Protein AF-A3J0K7-F1 (afdb_monomer_lite)

Foldseek 3Di:
DVVVVLLVVLLVVLLVVLLVVLVVQLVCCVPPNVVSNPPDPVVSNVSSNVRSNVRSLVVSLVVCVVPVDDDPDVVVVVVSVLVVLLVVQLVVQLVVLVVVLVVCVVVVVVVVNVVCVVCSNVRSNVRSNVSSVVCVVVCVPVD

Radius of gyration: 18.58 Å; chains: 1; bounding box: 36×41×51 Å

Secondary structure (DSSP, 8-state):
-HHHHHHHHHHHHHHHHHHHHHHHHHHHHHHT-GGGS-S-HHHHHHHHHHHHHHHHHHHHHHHHHHS----S-HHHHHHHHHHHHHHHHHHHHHHHHHHHHHHHHHTT-HHHHHHHHHHHHHHHHHHHHHHHHHHHHTTTT--

Sequence (143 aa):
MKYLFLFLKYYIYGLLTAFVMVVLIHIYGFFIDSFYAFYDYKISITTASITAIPLGINFWVIDYLSKPLKFKNPSIMYAMNGAFYYWVGMLFSIVTLILILFCFHIFKFFGYYNLLDNLIFQIAFIMGIPVSIVLKKLNFLDN

pLDDT: mean 73.42, std 7.64, range [45.09, 90.25]

Structure (mmCIF, N/CA/C/O backbone):
data_AF-A3J0K7-F1
#
_entry.id   AF-A3J0K7-F1
#
loop_
_atom_site.group_PDB
_atom_site.id
_atom_s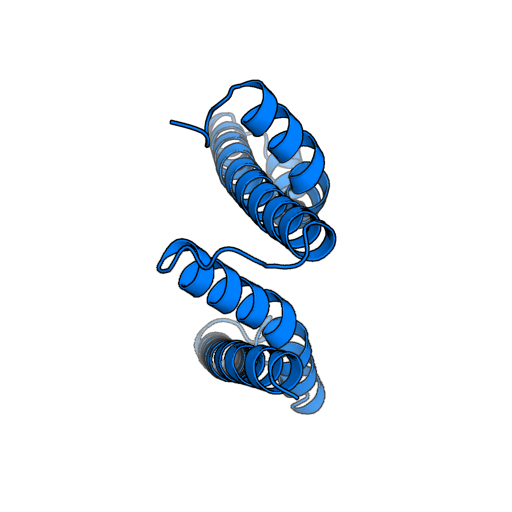ite.type_symbol
_atom_site.label_atom_id
_atom_site.label_alt_id
_atom_site.label_comp_id
_atom_site.label_asym_id
_atom_site.label_entity_id
_atom_site.label_seq_id
_atom_site.pdbx_PDB_ins_code
_atom_site.Cartn_x
_atom_site.Cartn_y
_atom_site.Cartn_z
_atom_site.occupancy
_atom_site.B_iso_or_equiv
_atom_site.auth_seq_id
_atom_site.auth_comp_id
_atom_site.auth_asym_id
_atom_site.auth_atom_id
_atom_site.pdbx_PDB_model_num
ATOM 1 N N . MET A 1 1 ? -9.175 -6.543 25.260 1.00 61.75 1 MET A N 1
ATOM 2 C CA . MET A 1 1 ? -9.694 -7.809 24.690 1.00 61.75 1 MET A CA 1
ATOM 3 C C . MET A 1 1 ? -10.425 -7.597 23.362 1.00 61.75 1 MET A C 1
ATOM 5 O O . MET A 1 1 ? -9.909 -8.034 22.347 1.00 61.75 1 MET A O 1
ATOM 9 N N . LYS A 1 2 ? -11.559 -6.877 23.315 1.00 64.31 2 LYS A N 1
ATOM 10 C CA . LYS A 1 2 ? -12.367 -6.707 22.083 1.00 64.31 2 LYS A CA 1
ATOM 11 C C . LYS A 1 2 ? -11.594 -6.151 20.871 1.00 64.31 2 LYS A C 1
ATOM 13 O O . LYS A 1 2 ? -11.714 -6.696 19.784 1.00 64.31 2 LYS A O 1
ATOM 18 N N . TYR A 1 3 ? -10.776 -5.113 21.061 1.00 63.59 3 TYR A N 1
ATOM 19 C CA . TYR A 1 3 ? -9.979 -4.515 19.976 1.00 63.59 3 TYR A CA 1
ATOM 20 C C . TYR A 1 3 ? -8.845 -5.423 19.482 1.00 63.59 3 TYR A C 1
ATOM 22 O O . TYR A 1 3 ? -8.575 -5.454 18.289 1.00 63.59 3 TYR A O 1
ATOM 30 N N . LEU A 1 4 ? -8.238 -6.206 20.382 1.00 67.25 4 LEU A N 1
ATOM 31 C CA . LEU A 1 4 ? -7.215 -7.195 20.035 1.00 67.25 4 LEU A CA 1
ATOM 32 C C . LEU A 1 4 ? -7.807 -8.292 19.143 1.00 67.25 4 LEU A C 1
AT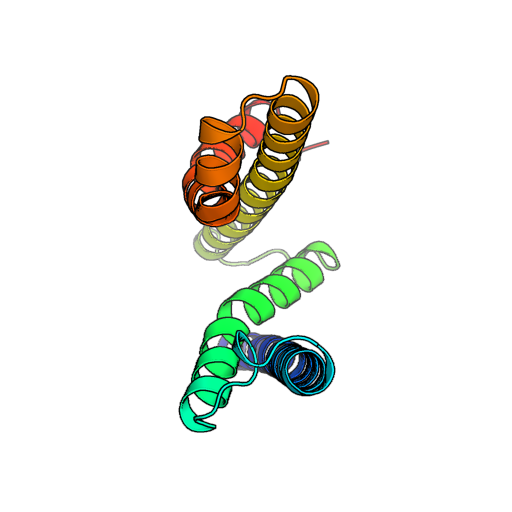OM 34 O O . LEU A 1 4 ? -7.235 -8.608 18.111 1.00 67.25 4 LEU A O 1
ATOM 38 N N . PHE A 1 5 ? -8.981 -8.820 19.501 1.00 74.94 5 PHE A N 1
ATOM 39 C CA . PHE A 1 5 ? -9.698 -9.800 18.678 1.00 74.94 5 PHE A CA 1
ATOM 40 C C . PHE A 1 5 ? -10.070 -9.247 17.304 1.00 74.94 5 PHE A C 1
ATOM 42 O O . PHE A 1 5 ? -9.972 -9.955 16.305 1.00 74.94 5 PHE A O 1
ATOM 49 N N . LEU A 1 6 ? -10.481 -7.978 17.251 1.00 70.94 6 LEU A N 1
ATOM 50 C CA . LEU A 1 6 ? -10.817 -7.311 16.000 1.00 70.94 6 LEU A CA 1
ATOM 51 C C . LEU A 1 6 ? -9.580 -7.169 15.101 1.00 70.94 6 LEU A C 1
ATOM 53 O O . LEU A 1 6 ? -9.628 -7.539 13.934 1.00 70.94 6 LEU A O 1
ATOM 57 N N . PHE A 1 7 ? -8.462 -6.709 15.666 1.00 72.88 7 PHE A N 1
ATOM 58 C CA . PHE A 1 7 ? -7.181 -6.635 14.968 1.00 72.88 7 PHE A CA 1
ATOM 59 C C . PHE A 1 7 ? -6.745 -8.010 14.452 1.00 72.88 7 PHE A C 1
ATOM 61 O O . PHE A 1 7 ? -6.446 -8.150 13.270 1.00 72.88 7 PHE A O 1
ATOM 68 N N . LEU A 1 8 ? -6.782 -9.036 15.309 1.00 79.31 8 LEU A N 1
ATOM 69 C CA . LEU A 1 8 ? -6.372 -10.393 14.949 1.00 79.31 8 LEU A CA 1
ATOM 70 C C . LEU A 1 8 ? -7.216 -10.950 13.796 1.00 79.31 8 LEU A C 1
ATOM 72 O O . LEU A 1 8 ? -6.674 -11.545 12.871 1.00 79.31 8 LEU A O 1
ATOM 76 N N . LYS A 1 9 ? -8.534 -10.711 13.824 1.00 81.44 9 LYS A N 1
ATOM 77 C CA . LYS A 1 9 ? -9.466 -11.128 12.769 1.00 81.44 9 LYS A CA 1
ATOM 78 C C . LYS A 1 9 ? -9.044 -10.583 11.404 1.00 81.44 9 LYS A C 1
ATOM 80 O O . LYS A 1 9 ? -8.903 -11.358 10.461 1.00 81.44 9 LYS A O 1
ATOM 85 N N . TYR A 1 10 ? -8.832 -9.273 11.288 1.00 78.94 10 TYR A N 1
ATOM 86 C CA . TYR A 1 10 ? -8.478 -8.688 9.993 1.00 78.94 10 TYR A CA 1
ATOM 87 C C . TYR A 1 10 ? -7.023 -8.932 9.608 1.00 78.94 10 TYR A C 1
ATOM 89 O O . TYR A 1 10 ? -6.746 -9.110 8.428 1.00 78.94 10 TYR A O 1
ATOM 97 N N . TYR A 1 11 ? -6.110 -9.022 10.575 1.00 74.81 11 TYR A N 1
ATOM 98 C CA . TYR A 1 11 ? -4.743 -9.466 10.320 1.00 74.81 11 TYR A CA 1
ATOM 99 C C . TYR A 1 11 ? -4.722 -10.868 9.697 1.00 74.81 11 TYR A C 1
ATOM 101 O O . TYR A 1 11 ? -4.028 -11.074 8.710 1.00 74.81 11 TYR A O 1
ATOM 109 N N . ILE A 1 12 ? -5.529 -11.812 10.200 1.00 80.56 12 ILE A N 1
ATOM 110 C CA . ILE A 1 12 ? -5.646 -13.162 9.623 1.00 80.56 12 ILE A CA 1
ATOM 111 C C . ILE A 1 12 ? -6.183 -13.108 8.185 1.00 80.56 12 ILE A C 1
ATOM 113 O O . ILE A 1 12 ? -5.666 -13.813 7.320 1.00 80.56 12 ILE A O 1
ATOM 117 N N . TYR A 1 13 ? -7.171 -12.257 7.894 1.00 73.94 13 TYR A N 1
ATOM 118 C CA . TYR A 1 13 ? -7.652 -12.064 6.517 1.00 73.94 13 TYR A CA 1
ATOM 119 C C . TYR A 1 13 ? -6.582 -11.462 5.604 1.00 73.94 13 TYR A C 1
ATOM 121 O O . TYR A 1 13 ? -6.397 -11.925 4.476 1.00 73.94 13 TYR A O 1
ATOM 129 N N . GLY A 1 14 ? -5.837 -10.476 6.105 1.00 72.25 14 GLY A N 1
ATOM 130 C CA . GLY A 1 14 ? -4.689 -9.909 5.409 1.00 72.25 14 GLY A CA 1
ATOM 131 C C . GLY A 1 14 ? -3.614 -10.957 5.135 1.00 72.25 14 GLY A C 1
ATOM 132 O O . GLY A 1 14 ? -3.127 -11.042 4.014 1.00 72.25 14 GLY A O 1
ATOM 133 N N . LEU A 1 15 ? -3.306 -11.801 6.121 1.00 75.94 15 LEU A N 1
ATOM 134 C CA . LEU A 1 15 ? -2.308 -12.867 6.038 1.00 75.94 15 LEU A CA 1
ATOM 135 C C . LEU A 1 15 ? -2.699 -13.941 5.023 1.00 75.94 15 LEU A C 1
ATOM 137 O O . LEU A 1 15 ? -1.878 -14.311 4.192 1.00 75.94 15 LEU A O 1
ATOM 141 N N . LEU A 1 16 ? -3.949 -14.411 5.053 1.00 75.69 16 LEU A N 1
ATOM 142 C CA . LEU A 1 16 ? -4.465 -15.375 4.076 1.00 75.69 16 LEU A CA 1
ATOM 143 C C . LEU A 1 16 ? -4.357 -14.827 2.652 1.00 75.69 16 LEU A C 1
ATOM 145 O O . LEU A 1 16 ? -3.889 -15.518 1.751 1.00 75.69 16 LEU A O 1
ATOM 149 N N . THR A 1 17 ? -4.739 -13.567 2.462 1.00 72.50 17 THR A N 1
ATOM 150 C CA . THR A 1 17 ? -4.698 -12.917 1.146 1.00 72.50 17 THR A CA 1
ATOM 151 C C . THR A 1 17 ? -3.259 -12.703 0.673 1.00 72.50 17 THR A C 1
ATOM 153 O O . THR A 1 17 ? -2.937 -12.990 -0.478 1.00 72.50 17 THR A O 1
ATOM 156 N N . ALA A 1 18 ? -2.370 -12.261 1.567 1.00 75.75 18 ALA A N 1
ATOM 157 C CA . ALA A 1 18 ? -0.944 -12.117 1.292 1.00 75.75 18 ALA A CA 1
ATOM 158 C C . ALA A 1 18 ? -0.300 -13.458 0.921 1.00 75.75 18 ALA A C 1
ATOM 160 O O . ALA A 1 18 ? 0.475 -13.531 -0.028 1.00 75.75 18 ALA A O 1
ATOM 161 N N . PHE A 1 19 ? -0.654 -14.529 1.632 1.00 78.62 19 PHE A N 1
ATOM 162 C CA . PHE A 1 19 ? -0.160 -15.871 1.353 1.00 78.62 19 PHE A CA 1
ATOM 163 C C . PHE A 1 19 ? -0.596 -16.354 -0.034 1.00 78.62 19 PHE A C 1
ATOM 165 O O . PHE A 1 19 ? 0.239 -16.821 -0.805 1.00 78.62 19 PHE A O 1
ATOM 172 N N . VAL A 1 20 ? -1.871 -16.166 -0.395 1.00 75.06 20 VAL A N 1
ATOM 173 C CA . VAL A 1 20 ? -2.374 -16.471 -1.746 1.00 75.06 20 VAL A CA 1
ATOM 174 C C . VAL A 1 20 ? -1.605 -15.683 -2.809 1.00 75.06 20 VAL A C 1
ATOM 176 O O . VAL A 1 20 ? -1.168 -16.267 -3.797 1.00 75.06 20 VAL A O 1
ATOM 179 N N . MET A 1 21 ? -1.370 -14.386 -2.594 1.00 76.81 21 MET A N 1
ATOM 180 C CA . MET A 1 21 ? -0.598 -13.560 -3.529 1.00 76.81 21 MET A CA 1
ATOM 181 C C . MET A 1 21 ? 0.845 -14.041 -3.683 1.00 76.81 21 MET A C 1
ATOM 183 O O . MET A 1 21 ? 1.336 -14.144 -4.803 1.00 76.81 21 MET A O 1
ATOM 187 N N . VAL A 1 22 ? 1.520 -14.389 -2.586 1.00 76.88 22 VAL A N 1
ATOM 188 C CA . VAL A 1 22 ? 2.885 -14.929 -2.637 1.00 76.88 22 VAL A CA 1
ATOM 189 C C . VAL A 1 22 ? 2.924 -16.249 -3.407 1.00 76.88 22 VAL A C 1
ATOM 191 O O . VAL A 1 22 ? 3.819 -16.428 -4.232 1.00 76.88 22 VAL A O 1
ATOM 194 N N . VAL A 1 23 ? 1.946 -17.139 -3.210 1.00 76.44 23 VAL A N 1
ATOM 195 C CA . VAL A 1 23 ? 1.831 -18.388 -3.982 1.00 76.44 23 VAL A CA 1
ATOM 196 C C . VAL A 1 23 ? 1.644 -18.100 -5.474 1.00 76.44 23 VAL A C 1
ATOM 198 O O . VAL A 1 23 ? 2.341 -18.691 -6.295 1.00 76.44 23 VAL A O 1
ATOM 201 N N . LEU A 1 24 ? 0.765 -17.162 -5.839 1.00 75.00 24 LEU A N 1
ATOM 202 C CA . LEU A 1 24 ? 0.554 -16.768 -7.237 1.00 75.00 24 LEU A CA 1
ATOM 203 C C . LEU A 1 24 ? 1.819 -16.178 -7.872 1.00 75.00 24 LEU A C 1
ATOM 205 O O . LEU A 1 24 ? 2.140 -16.521 -9.007 1.00 75.00 24 LEU A O 1
ATOM 209 N N . ILE A 1 25 ? 2.564 -15.351 -7.134 1.00 76.31 25 ILE A N 1
ATOM 210 C CA . ILE A 1 25 ? 3.844 -14.786 -7.585 1.00 76.31 25 ILE A CA 1
ATOM 211 C C . ILE A 1 25 ? 4.882 -15.893 -7.806 1.00 76.31 25 ILE A C 1
ATOM 213 O O . ILE A 1 25 ? 5.606 -15.846 -8.794 1.00 76.31 25 ILE A O 1
ATOM 217 N N . HIS A 1 26 ? 4.931 -16.920 -6.950 1.00 75.06 26 HIS A N 1
ATOM 218 C CA . HIS A 1 26 ? 5.842 -18.054 -7.151 1.00 75.06 26 HIS A CA 1
ATOM 219 C C . HIS A 1 26 ? 5.445 -18.908 -8.355 1.00 75.06 26 HIS A C 1
ATOM 221 O O . HIS A 1 26 ? 6.317 -19.322 -9.112 1.00 75.06 26 HIS A O 1
ATOM 227 N N . ILE A 1 27 ? 4.147 -19.155 -8.560 1.00 74.50 27 ILE A N 1
ATOM 228 C CA . ILE A 1 27 ? 3.650 -19.861 -9.749 1.00 74.50 27 ILE A CA 1
ATOM 229 C C . ILE A 1 27 ? 4.025 -19.073 -11.009 1.00 74.50 27 ILE A C 1
ATOM 231 O O . ILE A 1 27 ? 4.593 -19.637 -11.940 1.00 74.50 27 ILE A O 1
ATOM 235 N N . TYR A 1 28 ? 3.774 -17.762 -11.019 1.00 71.94 28 TYR A N 1
ATOM 236 C CA . TYR A 1 28 ? 4.186 -16.877 -12.107 1.00 71.94 28 TYR A CA 1
ATOM 237 C C . TYR A 1 28 ? 5.702 -16.932 -12.333 1.00 71.94 28 TYR A C 1
ATOM 239 O O . TYR A 1 28 ? 6.155 -17.112 -13.463 1.00 71.94 28 TYR A O 1
ATOM 247 N N . GLY A 1 29 ? 6.486 -16.842 -11.258 1.00 71.81 29 GLY A N 1
ATOM 248 C CA . GLY A 1 29 ? 7.939 -16.871 -11.339 1.00 71.81 29 GLY A CA 1
ATOM 249 C C . GLY A 1 29 ? 8.498 -18.206 -11.834 1.00 71.81 29 GLY A C 1
ATOM 250 O O . GLY A 1 29 ? 9.525 -18.239 -12.503 1.00 71.81 29 GLY A O 1
ATOM 251 N N . PHE A 1 30 ? 7.799 -19.310 -11.567 1.00 75.75 30 PHE A N 1
ATOM 252 C CA . PHE A 1 30 ? 8.162 -20.632 -12.070 1.00 75.75 30 PHE A CA 1
ATOM 253 C C . PHE A 1 30 ? 7.903 -20.786 -13.576 1.00 75.75 30 PHE A C 1
ATOM 255 O O . PHE A 1 30 ? 8.714 -21.390 -14.274 1.00 75.75 30 PHE A O 1
ATOM 262 N N . PHE A 1 31 ? 6.783 -20.258 -14.084 1.00 72.50 31 PHE A N 1
ATOM 263 C CA . PHE A 1 31 ? 6.375 -20.458 -15.481 1.00 72.50 31 PHE A CA 1
ATOM 264 C C . PHE A 1 31 ? 6.860 -19.377 -16.452 1.00 72.50 31 PHE A C 1
ATOM 266 O O . PHE A 1 31 ? 6.977 -19.663 -17.643 1.00 72.50 31 PHE A O 1
ATOM 273 N N . ILE A 1 32 ? 7.081 -18.146 -15.983 1.00 78.12 32 ILE A N 1
ATOM 274 C CA . ILE A 1 32 ? 7.280 -16.978 -16.855 1.00 78.12 32 ILE A CA 1
ATOM 275 C C . ILE A 1 32 ? 8.618 -16.290 -16.582 1.00 78.12 32 ILE A C 1
ATOM 277 O O . ILE A 1 32 ? 9.385 -16.088 -17.520 1.00 78.12 32 ILE A O 1
ATOM 281 N N . ASP A 1 33 ? 8.905 -15.930 -15.327 1.00 64.38 33 ASP A N 1
ATOM 282 C CA . ASP A 1 33 ? 10.090 -15.129 -14.993 1.00 64.38 33 ASP A CA 1
ATOM 283 C C . ASP A 1 33 ? 10.697 -15.494 -13.630 1.00 64.38 33 ASP A C 1
ATOM 285 O O . ASP A 1 33 ? 10.189 -15.123 -12.567 1.00 64.38 33 ASP A O 1
ATOM 289 N N . SER A 1 34 ? 11.851 -16.165 -13.668 1.00 67.50 34 SER A N 1
ATOM 290 C CA . SER A 1 34 ? 12.561 -16.648 -12.481 1.00 67.50 34 SER A CA 1
ATOM 291 C C . SER A 1 34 ? 12.993 -15.546 -11.510 1.00 67.50 34 SER A C 1
ATOM 293 O O . SER A 1 34 ? 13.305 -15.866 -10.364 1.00 67.50 34 SER A O 1
ATOM 295 N N . PHE A 1 35 ? 12.995 -14.268 -11.913 1.00 66.81 35 PHE A N 1
ATOM 296 C CA . PHE A 1 35 ? 13.260 -13.149 -11.002 1.00 66.81 35 PHE A CA 1
ATOM 297 C C . PHE A 1 35 ? 12.284 -13.116 -9.812 1.00 66.81 35 PHE A C 1
ATOM 299 O O . PHE A 1 35 ? 12.670 -12.766 -8.697 1.00 66.81 35 PHE A O 1
ATOM 306 N N . TYR A 1 36 ? 11.029 -13.522 -10.032 1.00 59.00 36 TYR A N 1
ATOM 307 C CA . TYR A 1 36 ? 9.967 -13.492 -9.021 1.00 59.00 36 TYR A CA 1
ATOM 308 C C . TYR A 1 36 ? 9.831 -14.794 -8.217 1.00 59.00 36 TYR A C 1
ATOM 310 O O . TYR A 1 36 ? 9.042 -14.861 -7.270 1.00 59.00 36 TYR A O 1
ATOM 318 N N . ALA A 1 37 ? 10.601 -15.828 -8.557 1.00 64.75 37 ALA A N 1
ATOM 319 C CA . ALA A 1 37 ? 10.695 -17.035 -7.752 1.00 64.75 37 ALA A CA 1
ATOM 320 C C . ALA A 1 37 ? 11.631 -16.755 -6.567 1.00 64.75 37 ALA A C 1
ATOM 322 O O . ALA A 1 37 ? 12.854 -16.831 -6.690 1.00 64.75 37 ALA A O 1
ATOM 323 N N . PHE A 1 38 ? 11.071 -16.401 -5.407 1.00 61.41 38 PHE A N 1
ATOM 324 C CA . PHE A 1 38 ? 11.881 -16.244 -4.202 1.00 61.41 38 PHE A CA 1
ATOM 325 C C . PHE A 1 38 ? 12.580 -17.573 -3.895 1.00 61.41 38 PHE A C 1
ATOM 327 O O . PHE A 1 38 ? 11.945 -18.561 -3.532 1.00 61.41 38 PHE A O 1
ATOM 334 N N . TYR A 1 39 ? 13.903 -17.588 -4.034 1.00 62.06 39 TYR A N 1
ATOM 335 C CA . TYR A 1 39 ? 14.711 -18.778 -3.764 1.00 62.06 39 TYR A CA 1
ATOM 336 C C . TYR A 1 39 ? 14.773 -19.103 -2.262 1.00 62.06 39 TYR A C 1
ATOM 338 O O . TYR A 1 39 ? 14.986 -20.249 -1.874 1.00 62.06 39 TYR A O 1
ATOM 346 N N . ASP A 1 40 ? 14.571 -18.089 -1.413 1.00 74.69 40 ASP A N 1
ATOM 347 C CA . ASP A 1 40 ? 14.565 -18.216 0.041 1.00 74.69 40 ASP A CA 1
ATOM 348 C C . ASP A 1 40 ? 13.135 -18.138 0.597 1.00 74.69 40 ASP A C 1
ATOM 350 O O . ASP A 1 40 ? 12.515 -17.073 0.680 1.00 74.69 40 ASP A O 1
ATOM 354 N N . TYR A 1 41 ? 12.643 -19.290 1.050 1.00 70.06 41 TYR A N 1
ATOM 355 C CA . TYR A 1 41 ? 11.346 -19.454 1.704 1.00 70.06 41 TYR A CA 1
ATOM 356 C C . TYR A 1 41 ? 11.144 -18.508 2.901 1.00 70.06 41 TYR A C 1
ATOM 358 O O . TYR A 1 41 ? 10.022 -18.063 3.173 1.00 70.06 41 TYR A O 1
ATOM 366 N N . LYS A 1 42 ? 12.226 -18.144 3.603 1.00 73.88 42 LYS A N 1
ATOM 367 C CA . LYS A 1 42 ? 12.175 -17.193 4.717 1.00 73.88 42 LYS A CA 1
ATOM 368 C C . LYS A 1 42 ? 11.725 -15.815 4.237 1.00 73.88 42 LYS A C 1
ATOM 370 O O . LYS A 1 42 ? 10.886 -15.191 4.888 1.00 73.88 42 LYS A O 1
ATOM 375 N N . ILE A 1 43 ? 12.222 -15.350 3.091 1.00 74.19 43 ILE A N 1
ATOM 376 C CA . ILE A 1 43 ? 11.845 -14.051 2.515 1.00 74.19 43 ILE A CA 1
ATOM 377 C C . ILE A 1 43 ? 10.369 -14.060 2.105 1.00 74.19 43 ILE A C 1
ATOM 379 O O . ILE A 1 43 ? 9.657 -13.092 2.384 1.00 74.19 43 ILE A O 1
ATOM 383 N N . SER A 1 44 ? 9.878 -15.169 1.550 1.00 71.38 44 SER A N 1
ATOM 384 C CA . SER A 1 44 ? 8.472 -15.337 1.159 1.00 71.38 44 SER A CA 1
ATOM 385 C C . SER A 1 44 ? 7.515 -15.212 2.348 1.00 71.38 44 SER A C 1
ATOM 387 O O . SER A 1 44 ? 6.563 -14.428 2.298 1.00 71.38 44 SER A O 1
ATOM 389 N N . ILE A 1 45 ? 7.789 -15.913 3.456 1.00 73.75 45 ILE A N 1
ATOM 390 C CA . ILE A 1 45 ? 6.959 -15.825 4.672 1.00 73.75 45 ILE A CA 1
ATOM 391 C C . ILE A 1 45 ? 7.031 -14.428 5.288 1.00 73.75 45 ILE A C 1
ATOM 393 O O . ILE A 1 45 ? 6.012 -13.888 5.728 1.00 73.75 45 ILE A O 1
ATOM 397 N N . THR A 1 46 ? 8.225 -13.837 5.339 1.00 75.12 46 THR A N 1
ATOM 398 C CA . THR A 1 46 ? 8.414 -12.520 5.960 1.00 75.12 46 THR A CA 1
ATOM 399 C C . THR A 1 46 ? 7.670 -11.448 5.164 1.00 75.12 46 THR A C 1
ATOM 401 O O . THR A 1 46 ? 6.947 -10.639 5.742 1.00 75.12 46 THR A O 1
ATOM 404 N N . THR A 1 47 ? 7.748 -11.508 3.833 1.00 74.56 47 THR A N 1
ATOM 405 C CA . THR A 1 47 ? 6.992 -10.637 2.923 1.00 74.56 47 THR A CA 1
ATOM 406 C C . THR A 1 47 ? 5.486 -10.811 3.111 1.00 74.56 47 THR A C 1
ATOM 408 O O . THR A 1 47 ? 4.784 -9.813 3.284 1.00 74.56 47 THR A O 1
ATOM 411 N N . ALA A 1 48 ? 4.977 -12.048 3.164 1.00 72.38 48 ALA A N 1
ATOM 412 C CA . ALA A 1 48 ? 3.558 -12.311 3.426 1.00 72.38 48 ALA A CA 1
ATOM 413 C C . ALA A 1 48 ? 3.106 -11.753 4.789 1.00 72.38 48 ALA A C 1
ATOM 415 O O . ALA A 1 48 ? 2.047 -11.142 4.901 1.00 72.38 48 ALA A O 1
ATOM 416 N N . SER A 1 49 ? 3.933 -11.908 5.824 1.00 71.56 49 SER A N 1
ATOM 417 C CA . SER A 1 49 ? 3.624 -11.452 7.185 1.00 71.56 49 SER A CA 1
ATOM 418 C C . SER A 1 49 ? 3.608 -9.925 7.299 1.00 71.56 49 SER A C 1
ATOM 420 O O . SER A 1 49 ? 2.733 -9.361 7.952 1.00 71.56 49 SER A O 1
ATOM 422 N N . ILE A 1 50 ? 4.542 -9.239 6.634 1.00 73.94 50 ILE A N 1
ATOM 423 C CA . ILE A 1 50 ? 4.594 -7.770 6.619 1.00 73.94 50 ILE A CA 1
ATOM 424 C C . ILE A 1 50 ? 3.425 -7.206 5.805 1.00 73.94 50 ILE A C 1
ATOM 426 O O . ILE A 1 50 ? 2.758 -6.278 6.256 1.00 73.94 50 ILE A O 1
ATOM 430 N N . THR A 1 51 ? 3.136 -7.784 4.635 1.00 75.88 51 THR A N 1
ATOM 431 C CA . THR A 1 51 ? 2.037 -7.340 3.755 1.00 75.88 51 THR A CA 1
ATOM 432 C C . THR A 1 51 ? 0.647 -7.667 4.307 1.00 75.88 51 THR A C 1
ATOM 434 O O . THR A 1 51 ? -0.317 -6.964 3.993 1.00 75.88 51 THR A O 1
ATOM 437 N N . ALA A 1 52 ? 0.534 -8.648 5.208 1.00 71.31 52 ALA A N 1
ATOM 438 C CA . ALA A 1 52 ? -0.693 -8.938 5.945 1.00 71.31 52 ALA A CA 1
ATOM 439 C C . ALA A 1 52 ? -1.208 -7.743 6.758 1.00 71.31 52 ALA A C 1
ATOM 441 O O . ALA A 1 52 ? -2.416 -7.598 6.932 1.00 71.31 52 ALA A O 1
ATOM 442 N N . ILE A 1 53 ? -0.312 -6.878 7.244 1.00 71.12 53 ILE A N 1
ATOM 443 C CA . ILE A 1 53 ? -0.674 -5.712 8.056 1.00 71.12 53 ILE A CA 1
ATOM 444 C C . ILE A 1 53 ? -1.470 -4.684 7.229 1.00 71.12 53 ILE A C 1
ATOM 446 O O . ILE A 1 53 ? -2.621 -4.425 7.589 1.00 71.12 53 ILE A O 1
ATOM 450 N N . PRO A 1 54 ? -0.948 -4.118 6.118 1.00 72.56 54 PRO A N 1
ATOM 451 C CA . PRO A 1 54 ? -1.719 -3.189 5.295 1.00 72.56 54 PRO A CA 1
ATOM 452 C C . PRO A 1 54 ? -2.958 -3.847 4.667 1.00 72.56 54 PRO A C 1
ATOM 454 O O . PRO A 1 54 ? -4.010 -3.214 4.619 1.00 72.56 54 PRO A O 1
ATOM 457 N N . LEU A 1 55 ? -2.899 -5.125 4.267 1.00 73.19 55 LEU A N 1
ATOM 458 C CA . LEU A 1 55 ? -4.075 -5.843 3.751 1.00 73.19 55 LEU A CA 1
ATOM 459 C C . LEU A 1 55 ? -5.159 -6.042 4.819 1.00 73.19 55 LEU A C 1
ATOM 461 O O . LEU A 1 55 ? -6.343 -5.853 4.546 1.00 73.19 55 LEU A O 1
ATOM 465 N N . GLY A 1 56 ? -4.773 -6.377 6.048 1.00 71.12 56 GLY A N 1
ATOM 466 C CA . GLY A 1 56 ? -5.702 -6.495 7.166 1.00 71.12 56 GLY A CA 1
ATOM 467 C C . GLY A 1 56 ? -6.341 -5.155 7.520 1.00 71.12 56 GLY A C 1
ATOM 468 O O . GLY A 1 56 ? -7.549 -5.086 7.739 1.00 71.12 56 GLY A O 1
ATOM 469 N N . ILE A 1 57 ? -5.570 -4.066 7.484 1.00 75.94 57 ILE A N 1
ATOM 470 C CA . ILE A 1 57 ? -6.114 -2.710 7.635 1.00 75.94 57 ILE A CA 1
ATOM 471 C C . ILE A 1 57 ? -7.137 -2.416 6.527 1.00 75.94 57 ILE A C 1
ATOM 473 O O . ILE A 1 57 ? -8.209 -1.904 6.835 1.00 75.94 57 ILE A O 1
ATOM 477 N N . ASN A 1 58 ? -6.878 -2.810 5.276 1.00 70.50 58 ASN A N 1
ATOM 478 C CA . ASN A 1 58 ? -7.832 -2.633 4.175 1.00 70.50 58 ASN A CA 1
ATOM 479 C C . ASN A 1 58 ? -9.141 -3.401 4.400 1.00 70.50 58 ASN A C 1
ATOM 481 O O . ASN A 1 58 ? -10.217 -2.821 4.262 1.00 70.50 58 ASN A O 1
ATOM 485 N N . PHE A 1 59 ? -9.082 -4.670 4.813 1.00 72.12 59 PHE A N 1
ATOM 486 C CA . PHE A 1 59 ? -10.295 -5.429 5.141 1.00 72.12 59 PHE A CA 1
ATOM 487 C C . PHE A 1 59 ? -11.066 -4.826 6.313 1.00 72.12 59 PHE A C 1
ATOM 489 O O . PHE A 1 59 ? -12.298 -4.829 6.309 1.00 72.12 59 PHE A O 1
ATOM 496 N N . TRP A 1 60 ? -10.355 -4.289 7.303 1.00 74.00 60 TRP A N 1
ATOM 497 C CA . TRP A 1 60 ? -10.982 -3.604 8.424 1.00 74.00 60 TRP A CA 1
ATOM 498 C C . TRP A 1 60 ? -11.682 -2.315 7.995 1.00 74.00 60 TRP A C 1
ATOM 500 O O . TRP A 1 60 ? -12.821 -2.083 8.397 1.00 74.00 60 TRP A O 1
ATOM 510 N N . VAL A 1 61 ? -11.034 -1.509 7.151 1.00 65.44 61 VAL A N 1
ATOM 511 C CA . VAL A 1 61 ? -11.608 -0.282 6.587 1.00 65.44 61 VAL A CA 1
ATOM 512 C C . VAL A 1 61 ? -12.842 -0.606 5.742 1.00 65.44 61 VAL A C 1
ATOM 514 O O . VAL A 1 61 ? -13.866 0.047 5.906 1.00 65.44 61 VAL A O 1
ATOM 517 N N . ILE A 1 62 ? -12.799 -1.642 4.903 1.00 64.62 62 ILE A N 1
ATOM 518 C CA . ILE A 1 62 ? -13.951 -2.061 4.088 1.00 64.62 62 ILE A CA 1
ATOM 519 C C . ILE A 1 62 ? -15.113 -2.549 4.969 1.00 64.62 62 ILE A C 1
ATOM 521 O O . ILE A 1 62 ? -16.248 -2.114 4.774 1.00 64.62 62 ILE A O 1
ATOM 525 N N . ASP A 1 63 ? -14.859 -3.406 5.966 1.00 68.12 63 ASP A N 1
ATOM 526 C CA . ASP A 1 63 ? -15.919 -3.872 6.878 1.00 68.12 63 ASP A CA 1
ATOM 527 C C . ASP A 1 63 ? -16.486 -2.701 7.706 1.00 68.12 63 ASP A C 1
ATOM 529 O O . ASP A 1 63 ? -17.692 -2.643 7.941 1.00 68.12 63 ASP A O 1
ATOM 533 N N . TYR A 1 64 ? -15.652 -1.718 8.067 1.00 61.34 64 TYR A N 1
ATOM 534 C CA . TYR A 1 64 ? -16.075 -0.470 8.710 1.00 61.34 64 TYR A CA 1
ATOM 535 C C . TYR A 1 64 ? -16.978 0.390 7.812 1.00 61.34 64 TYR A C 1
ATOM 537 O O . TYR A 1 64 ? -18.041 0.818 8.257 1.00 61.34 64 TYR A O 1
ATOM 545 N N . LEU A 1 65 ? -16.609 0.602 6.545 1.00 57.56 65 LEU A N 1
ATOM 546 C CA . LEU A 1 65 ? -17.442 1.336 5.581 1.00 57.56 65 LEU A CA 1
ATOM 547 C C . LEU A 1 65 ? -18.774 0.623 5.328 1.00 57.56 65 LEU A C 1
ATOM 549 O O . LEU A 1 65 ? -19.802 1.273 5.162 1.00 57.56 65 LEU A O 1
ATOM 553 N N . SER A 1 66 ? -18.774 -0.712 5.356 1.00 56.38 66 SER A N 1
ATOM 554 C CA . SER A 1 66 ? -19.992 -1.510 5.181 1.00 56.38 66 SER A CA 1
ATOM 555 C C . SER A 1 66 ? -20.934 -1.477 6.396 1.00 56.38 66 SER A C 1
ATOM 557 O O . SER A 1 66 ? -22.108 -1.830 6.273 1.00 56.38 66 SER A O 1
ATOM 559 N N . LYS A 1 67 ? -20.437 -1.072 7.577 1.00 60.62 67 LYS A N 1
ATOM 560 C CA . LYS A 1 67 ? -21.182 -1.046 8.847 1.00 60.62 67 LYS A CA 1
ATOM 561 C C . LYS A 1 67 ? -20.759 0.167 9.686 1.00 60.62 67 LYS A C 1
ATOM 563 O O . LYS A 1 67 ? -19.844 0.035 10.505 1.00 60.62 67 LYS A O 1
ATOM 568 N N . PRO A 1 68 ? -21.432 1.326 9.564 1.00 54.06 68 PRO A N 1
ATOM 569 C CA . PRO A 1 68 ? -21.077 2.527 10.317 1.00 54.06 68 PRO A CA 1
ATOM 570 C C . PRO A 1 68 ? -21.336 2.329 11.821 1.00 54.06 68 PRO A C 1
ATOM 572 O O . PRO A 1 68 ? -22.408 2.626 12.350 1.00 54.06 68 PRO A O 1
ATOM 575 N N . LEU A 1 69 ? -20.350 1.798 12.545 1.00 56.06 69 LEU A N 1
ATOM 576 C CA . LEU A 1 69 ? -20.368 1.716 14.002 1.00 56.06 69 LEU A CA 1
ATOM 577 C C . LEU A 1 69 ? -19.926 3.064 14.577 1.00 56.06 69 LEU A C 1
ATOM 579 O O . LEU A 1 69 ? -18.793 3.494 14.379 1.00 56.06 69 LEU A O 1
ATOM 583 N N . LYS A 1 70 ? -20.806 3.715 15.346 1.00 56.78 70 LYS A N 1
ATOM 584 C CA . LYS A 1 70 ? -20.467 4.932 16.098 1.00 56.78 70 LYS A CA 1
ATOM 585 C C . LYS A 1 70 ? -19.401 4.600 17.151 1.00 56.78 70 LYS A C 1
ATOM 587 O O . LYS A 1 70 ? -19.698 3.955 18.160 1.00 56.78 70 LYS A O 1
ATOM 592 N N . PHE A 1 71 ? -18.156 5.023 16.934 1.00 56.25 71 PHE A N 1
ATOM 593 C CA . PHE A 1 71 ? -17.109 4.912 17.950 1.00 56.25 71 PHE A CA 1
ATOM 594 C C . PHE A 1 71 ? -17.476 5.754 19.174 1.00 56.25 71 PHE A C 1
ATOM 596 O O . PHE A 1 71 ? -17.789 6.933 19.054 1.00 56.25 71 PHE A O 1
ATOM 603 N N . LYS A 1 72 ? -17.391 5.166 20.375 1.00 59.66 72 LYS A N 1
ATOM 604 C CA . LYS A 1 72 ? -17.542 5.920 21.633 1.00 59.66 72 LYS A CA 1
ATOM 605 C C . LYS A 1 72 ? -16.360 6.856 21.911 1.00 59.66 72 LYS A C 1
ATOM 607 O O . LYS A 1 72 ? -16.526 7.813 22.654 1.00 59.66 72 LYS A O 1
ATOM 612 N N . ASN A 1 73 ? -15.176 6.566 21.360 1.00 68.25 73 ASN A N 1
ATOM 613 C CA . ASN A 1 73 ? -13.975 7.374 21.566 1.00 68.25 73 ASN A CA 1
ATOM 614 C C . ASN A 1 73 ? -13.685 8.232 20.317 1.00 68.25 73 ASN A C 1
ATOM 616 O O . ASN A 1 73 ? -13.377 7.662 19.264 1.00 68.25 73 ASN A O 1
ATOM 620 N N . PRO A 1 74 ? -13.737 9.572 20.425 1.00 68.31 74 PRO A N 1
ATOM 621 C CA . PRO A 1 74 ? -13.522 10.470 19.294 1.00 68.31 74 PRO A CA 1
ATOM 622 C C . PRO A 1 74 ? -12.102 10.379 18.717 1.00 68.31 74 PRO A C 1
ATOM 624 O O . PRO A 1 74 ? -11.942 10.473 17.506 1.00 68.31 74 PRO A O 1
ATOM 627 N N . SER A 1 75 ? -11.073 10.112 19.526 1.00 69.81 75 SER A N 1
ATOM 628 C CA . SER A 1 75 ? -9.687 10.010 19.038 1.00 69.81 75 SER A CA 1
ATOM 629 C C . SER A 1 75 ? -9.492 8.828 18.086 1.00 69.81 75 SER A C 1
ATOM 631 O O . SER A 1 75 ? -8.798 8.944 17.079 1.00 69.81 75 SER A O 1
ATOM 633 N N . ILE A 1 76 ? -10.150 7.700 18.371 1.00 63.03 76 ILE A N 1
ATOM 634 C CA . ILE A 1 76 ? -10.116 6.508 17.508 1.00 63.03 76 ILE A CA 1
ATOM 635 C C . ILE A 1 76 ? -10.860 6.787 16.199 1.00 63.03 76 ILE A C 1
ATOM 637 O O . ILE A 1 76 ? -10.377 6.427 15.129 1.00 63.03 76 ILE A O 1
ATOM 641 N N . MET A 1 77 ? -11.992 7.491 16.275 1.00 65.75 77 MET A N 1
ATOM 642 C CA . MET A 1 77 ? -12.749 7.917 15.097 1.00 65.75 77 MET A CA 1
ATOM 643 C C . MET A 1 77 ? -11.912 8.821 14.181 1.00 65.75 77 MET A C 1
ATOM 645 O O . MET A 1 77 ? -11.877 8.599 12.973 1.00 65.75 77 MET A O 1
ATOM 649 N N . TYR A 1 78 ? -11.195 9.802 14.739 1.00 70.56 78 TYR A N 1
ATOM 650 C CA . TYR A 1 78 ? -10.329 10.683 13.951 1.00 70.56 78 TYR A CA 1
ATOM 651 C C . TYR A 1 78 ? -9.158 9.939 13.309 1.00 70.56 78 TYR A C 1
ATOM 653 O O . TYR A 1 78 ? -8.879 10.163 12.132 1.00 70.56 78 TYR A O 1
ATOM 661 N N . ALA A 1 79 ? -8.509 9.029 14.042 1.00 65.62 79 ALA A N 1
ATOM 662 C CA . ALA A 1 79 ? -7.416 8.222 13.504 1.00 65.62 79 ALA A CA 1
ATOM 663 C C . ALA A 1 79 ? -7.884 7.326 12.345 1.00 65.62 79 ALA A C 1
ATOM 665 O O . ALA A 1 79 ? -7.219 7.245 11.313 1.00 65.62 79 ALA A O 1
ATOM 666 N N . MET A 1 80 ? -9.053 6.697 12.483 1.00 64.19 80 MET A N 1
ATOM 667 C CA . MET A 1 80 ? -9.613 5.836 11.440 1.00 64.19 80 MET A CA 1
ATOM 668 C C . MET A 1 80 ? -10.090 6.611 10.220 1.00 64.19 80 MET A C 1
ATOM 670 O O . MET A 1 80 ? -9.807 6.199 9.098 1.00 64.19 80 MET A O 1
ATOM 674 N N . ASN A 1 81 ? -10.749 7.753 10.422 1.00 68.12 81 ASN A N 1
ATOM 675 C CA . ASN A 1 81 ? -11.101 8.634 9.315 1.00 68.12 81 ASN A CA 1
ATOM 676 C C . ASN A 1 81 ? -9.834 9.104 8.590 1.00 68.12 81 ASN A C 1
ATOM 678 O O . ASN A 1 81 ? -9.787 9.056 7.367 1.00 68.12 81 ASN A O 1
ATOM 682 N N . GLY A 1 82 ? -8.781 9.485 9.320 1.00 71.12 82 GLY A N 1
ATOM 683 C CA . GLY A 1 82 ? -7.490 9.850 8.732 1.00 71.12 82 GLY A CA 1
ATOM 684 C C . GLY A 1 82 ? -6.878 8.730 7.886 1.00 71.12 82 GLY A C 1
ATOM 685 O O . GLY A 1 82 ? -6.457 8.981 6.760 1.00 71.12 82 GLY A O 1
ATOM 686 N N . ALA A 1 83 ? -6.894 7.491 8.387 1.00 69.88 83 ALA A N 1
ATOM 687 C CA . ALA A 1 83 ? -6.421 6.328 7.639 1.00 69.88 83 ALA A CA 1
ATOM 688 C C . ALA A 1 83 ? -7.248 6.087 6.366 1.00 69.88 83 ALA A C 1
ATOM 690 O O . ALA A 1 83 ? -6.678 5.871 5.300 1.00 69.88 83 ALA A O 1
ATOM 691 N N . PHE A 1 84 ? -8.577 6.172 6.450 1.00 71.69 84 PHE A N 1
ATOM 692 C CA . PHE A 1 84 ? -9.455 6.043 5.286 1.00 71.69 84 PHE A CA 1
ATOM 693 C C . PHE A 1 84 ? -9.151 7.107 4.223 1.00 71.69 84 PHE A C 1
ATOM 695 O O . PHE A 1 84 ? -8.890 6.771 3.069 1.00 71.69 84 PHE A O 1
ATOM 702 N N . TYR A 1 85 ? -9.108 8.380 4.622 1.00 75.94 85 TYR A N 1
ATOM 703 C CA . TYR A 1 85 ? -8.816 9.489 3.715 1.00 75.94 85 TYR A CA 1
ATOM 704 C C . TYR A 1 85 ? -7.443 9.345 3.054 1.00 75.94 85 TYR A C 1
ATOM 706 O O . TYR A 1 85 ? -7.323 9.574 1.851 1.00 75.94 85 TYR A O 1
ATOM 714 N N . TYR A 1 86 ? -6.429 8.914 3.808 1.00 79.56 86 TYR A N 1
ATOM 715 C CA . TYR A 1 86 ? -5.099 8.632 3.274 1.00 79.56 86 TYR A CA 1
ATOM 716 C C . TYR A 1 86 ? -5.135 7.587 2.152 1.00 79.56 86 TYR A C 1
ATOM 718 O O . TYR A 1 86 ? -4.580 7.822 1.080 1.00 79.56 86 TYR A O 1
ATOM 726 N N . TRP A 1 87 ? -5.824 6.463 2.369 1.00 74.50 87 TRP A N 1
ATOM 727 C CA . TRP A 1 87 ? -5.936 5.402 1.365 1.00 74.50 87 TRP A CA 1
ATOM 728 C C . TRP A 1 87 ? -6.694 5.852 0.119 1.00 74.50 87 TRP A C 1
ATOM 730 O O . TRP A 1 87 ? -6.273 5.546 -0.996 1.00 74.50 87 TRP A O 1
ATOM 740 N N . VAL A 1 88 ? -7.767 6.627 0.286 1.00 76.31 88 VAL A N 1
ATOM 741 C CA . VAL A 1 88 ? -8.478 7.219 -0.853 1.00 76.31 88 VAL A CA 1
ATOM 742 C C . VAL A 1 88 ? -7.559 8.163 -1.634 1.00 76.31 88 VAL A C 1
ATOM 744 O O . VAL A 1 88 ? -7.477 8.063 -2.857 1.00 76.31 88 VAL A O 1
ATOM 747 N N . GLY A 1 89 ? -6.810 9.027 -0.943 1.00 74.50 89 GLY A N 1
ATOM 748 C CA . GLY A 1 89 ? -5.827 9.910 -1.574 1.00 74.50 89 GLY A CA 1
ATOM 749 C C . GLY A 1 89 ? -4.719 9.147 -2.302 1.00 74.50 89 GLY A C 1
ATOM 750 O O . GLY A 1 89 ? -4.309 9.535 -3.397 1.00 74.50 89 GLY A O 1
ATOM 751 N N . MET A 1 90 ? -4.265 8.029 -1.735 1.00 83.00 90 MET A N 1
ATOM 752 C CA . MET A 1 90 ? -3.266 7.161 -2.348 1.00 83.00 90 MET A CA 1
ATOM 753 C C . MET A 1 90 ? -3.799 6.522 -3.636 1.00 83.00 90 MET A C 1
ATOM 755 O O . MET A 1 90 ? -3.135 6.598 -4.668 1.00 83.00 90 MET A O 1
ATOM 759 N N . LEU A 1 91 ? -5.009 5.951 -3.614 1.00 77.12 91 LEU A N 1
ATOM 760 C CA . LEU A 1 91 ? -5.643 5.369 -4.803 1.00 77.12 91 LEU A CA 1
ATOM 761 C C . LEU A 1 91 ? -5.833 6.412 -5.908 1.00 77.12 91 LEU A C 1
ATOM 763 O O . LEU A 1 91 ? -5.497 6.158 -7.065 1.00 77.12 91 LEU A O 1
ATOM 767 N N . PHE A 1 92 ? -6.301 7.606 -5.548 1.00 77.25 92 PHE A N 1
ATOM 768 C CA . PHE A 1 92 ? -6.464 8.710 -6.492 1.00 77.25 92 PHE A CA 1
ATOM 769 C C . PHE A 1 92 ? -5.124 9.133 -7.114 1.00 77.25 92 PHE A C 1
ATOM 771 O O . PHE A 1 92 ? -5.037 9.400 -8.315 1.00 77.25 92 PHE A O 1
ATOM 778 N N . SER A 1 93 ? -4.056 9.128 -6.311 1.00 79.88 93 SER A N 1
ATOM 779 C CA . SER A 1 93 ? -2.693 9.394 -6.778 1.00 79.88 93 SER A CA 1
ATOM 780 C C . SER A 1 93 ? -2.211 8.321 -7.754 1.00 79.88 93 SER A C 1
ATOM 782 O O . SER A 1 93 ? -1.679 8.672 -8.801 1.00 79.88 93 SER A O 1
ATOM 784 N N . ILE A 1 94 ? -2.446 7.033 -7.469 1.00 81.06 94 ILE A N 1
ATOM 785 C CA . ILE A 1 94 ? -2.097 5.929 -8.382 1.00 81.06 94 ILE A CA 1
ATOM 786 C C . ILE A 1 94 ? -2.786 6.120 -9.733 1.00 81.06 94 ILE A C 1
ATOM 788 O O . ILE A 1 94 ? -2.116 6.115 -10.762 1.00 81.06 94 ILE A O 1
ATOM 792 N N . VAL A 1 95 ? -4.104 6.335 -9.738 1.00 76.00 95 VAL A N 1
ATOM 793 C CA . VAL A 1 95 ? -4.870 6.510 -10.984 1.00 76.00 95 VAL A CA 1
ATOM 794 C C . VAL A 1 95 ? -4.342 7.703 -11.781 1.00 76.00 95 VAL A C 1
ATOM 796 O O . VAL A 1 95 ? -4.118 7.595 -12.985 1.00 76.00 95 VAL A O 1
ATOM 799 N N . THR A 1 96 ? -4.071 8.821 -11.107 1.00 82.31 96 THR A N 1
ATOM 800 C CA . THR A 1 96 ? -3.525 10.025 -11.748 1.00 82.31 96 THR A CA 1
ATOM 801 C C . THR A 1 96 ? -2.141 9.767 -12.347 1.00 82.31 96 THR A C 1
ATOM 803 O O . THR A 1 96 ? -1.874 10.162 -13.480 1.00 82.31 96 THR A O 1
ATOM 806 N N . LEU A 1 97 ? -1.258 9.074 -11.626 1.00 83.94 97 LEU A N 1
ATOM 807 C CA . LEU A 1 97 ? 0.090 8.759 -12.102 1.00 83.94 97 LEU A CA 1
ATOM 808 C C . LEU A 1 97 ? 0.075 7.764 -13.268 1.00 83.94 97 LEU A C 1
ATOM 810 O O . LEU A 1 97 ? 0.861 7.929 -14.197 1.00 83.94 97 LEU A O 1
ATOM 814 N N . ILE A 1 98 ? -0.842 6.791 -13.271 1.00 80.62 98 ILE A N 1
ATOM 815 C CA . ILE A 1 98 ? -1.047 5.877 -14.406 1.00 80.62 98 ILE A CA 1
ATOM 816 C C . ILE A 1 98 ? -1.470 6.662 -15.654 1.00 80.62 98 ILE A C 1
ATOM 818 O O . ILE A 1 98 ? -0.942 6.420 -16.738 1.00 80.62 98 ILE A O 1
ATOM 822 N N . LEU A 1 99 ? -2.373 7.639 -15.513 1.00 83.25 99 LEU A N 1
ATOM 823 C CA . LEU A 1 99 ? -2.772 8.507 -16.627 1.00 83.25 99 LEU A CA 1
ATOM 824 C C . LEU A 1 99 ? -1.591 9.335 -17.156 1.00 83.25 99 LEU A C 1
ATOM 826 O O . LEU A 1 99 ? -1.429 9.471 -18.368 1.00 83.25 99 LEU A O 1
ATOM 830 N N . ILE A 1 100 ? -0.732 9.846 -16.271 1.00 84.44 100 ILE A N 1
ATOM 831 C CA . ILE A 1 100 ? 0.484 10.576 -16.663 1.00 84.44 100 ILE A CA 1
ATOM 832 C C . ILE A 1 100 ? 1.472 9.650 -17.391 1.00 84.44 100 ILE A C 1
ATOM 834 O O . ILE A 1 100 ? 2.002 10.029 -18.437 1.00 84.44 100 ILE A O 1
ATOM 838 N N . LEU A 1 101 ? 1.688 8.431 -16.889 1.00 80.31 101 LEU A N 1
ATOM 839 C CA . LEU A 1 101 ? 2.510 7.403 -17.541 1.00 80.31 101 LEU A CA 1
ATOM 840 C C . LEU A 1 101 ? 2.001 7.079 -18.945 1.00 80.31 101 LEU A C 1
ATOM 842 O O . LEU A 1 101 ? 2.785 7.046 -19.895 1.00 80.31 101 LEU A O 1
ATOM 846 N N . PHE A 1 102 ? 0.688 6.910 -19.089 1.00 77.50 102 PHE A N 1
ATOM 847 C CA . PHE A 1 102 ? 0.050 6.679 -20.380 1.00 77.50 102 PHE A CA 1
ATOM 848 C C . PHE A 1 102 ? 0.295 7.842 -21.354 1.00 77.50 102 PHE A C 1
ATOM 850 O O . PHE A 1 102 ? 0.667 7.617 -22.508 1.00 77.50 102 PHE A O 1
ATOM 857 N N . CYS A 1 103 ? 0.195 9.089 -20.884 1.00 84.56 103 CYS A N 1
ATOM 858 C CA . CYS A 1 103 ? 0.554 10.261 -21.681 1.00 84.56 103 CYS A CA 1
ATOM 859 C C . CYS A 1 103 ? 2.034 10.237 -22.103 1.00 84.56 103 CYS A C 1
ATOM 861 O O . CYS A 1 103 ? 2.336 10.414 -23.284 1.00 84.56 103 CYS A O 1
ATOM 863 N N . PHE A 1 104 ? 2.968 9.977 -21.183 1.00 86.38 104 PHE A N 1
ATOM 864 C CA . PHE A 1 104 ? 4.397 9.902 -21.517 1.00 86.38 104 PHE A CA 1
ATOM 865 C C . PHE A 1 104 ? 4.714 8.816 -22.543 1.00 86.38 104 PHE A C 1
ATOM 867 O O . PHE A 1 104 ? 5.566 9.035 -23.408 1.00 86.38 104 PHE A O 1
ATOM 874 N N . HIS A 1 105 ? 4.001 7.691 -22.491 1.00 77.12 105 HIS A N 1
ATOM 875 C CA . HIS A 1 105 ? 4.114 6.634 -23.486 1.00 77.12 105 HIS A CA 1
ATOM 876 C C . HIS A 1 105 ? 3.674 7.111 -24.881 1.00 77.12 105 HIS A C 1
ATOM 878 O O . HIS A 1 105 ? 4.433 6.981 -25.843 1.00 77.12 105 HIS A O 1
ATOM 884 N N . ILE A 1 106 ? 2.493 7.734 -24.992 1.00 86.56 106 ILE A N 1
ATOM 885 C CA . ILE A 1 106 ? 1.948 8.234 -26.270 1.00 86.56 106 I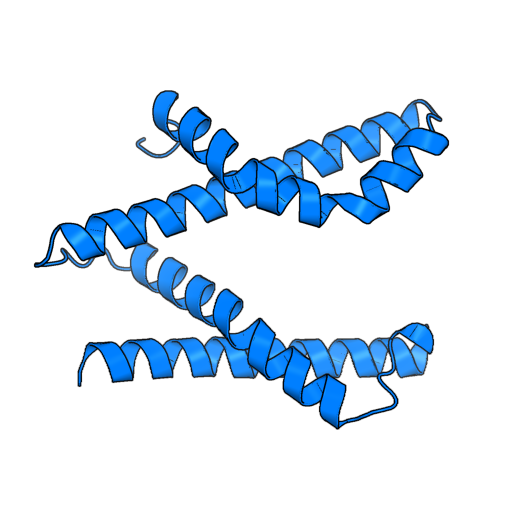LE A CA 1
ATOM 886 C C . ILE A 1 106 ? 2.854 9.298 -26.895 1.00 86.56 106 ILE A C 1
ATOM 888 O O . ILE A 1 106 ? 3.132 9.259 -28.095 1.00 86.56 106 ILE A O 1
ATOM 892 N N . PHE A 1 107 ? 3.344 10.238 -26.087 1.00 90.25 107 PHE A N 1
ATOM 893 C CA . PHE A 1 107 ? 4.190 11.338 -26.556 1.00 90.25 107 PHE A CA 1
ATOM 894 C C . PHE A 1 107 ? 5.679 10.967 -26.679 1.00 90.25 107 PHE A C 1
ATOM 896 O O . PHE A 1 107 ? 6.497 11.832 -26.985 1.00 90.25 107 PHE A O 1
ATOM 903 N N . LYS A 1 108 ? 6.040 9.687 -26.492 1.00 87.00 108 LYS A N 1
ATOM 904 C CA . LYS A 1 108 ? 7.407 9.152 -26.644 1.00 87.00 108 LYS A CA 1
ATOM 905 C C . LYS A 1 108 ? 8.448 9.779 -25.700 1.00 87.00 108 LYS A C 1
ATOM 907 O O . LYS A 1 108 ? 9.636 9.832 -26.021 1.00 87.00 108 LYS A O 1
ATOM 912 N N . PHE A 1 109 ? 8.041 10.190 -24.498 1.00 85.56 109 PHE A N 1
ATOM 913 C CA . PHE A 1 109 ? 8.941 10.675 -23.440 1.00 85.56 109 PHE A CA 1
ATOM 914 C C . PHE A 1 109 ? 9.553 9.514 -22.635 1.00 85.56 109 PHE A C 1
ATOM 916 O O . PHE A 1 109 ? 9.369 9.404 -21.422 1.00 85.56 109 PHE A O 1
ATOM 923 N N . PHE A 1 110 ? 10.300 8.632 -23.303 1.00 78.56 110 PHE A N 1
ATOM 924 C CA . PHE A 1 110 ? 10.752 7.356 -22.728 1.00 78.56 110 PHE A CA 1
ATOM 925 C C . PHE A 1 110 ? 11.649 7.480 -21.482 1.00 78.56 110 PHE A C 1
ATOM 927 O O . PHE A 1 110 ? 11.574 6.636 -20.592 1.00 78.56 110 PHE A O 1
ATOM 934 N N . GLY A 1 111 ? 12.456 8.542 -21.366 1.00 78.56 111 GLY A N 1
ATOM 935 C CA . GLY A 1 111 ? 13.279 8.776 -20.170 1.00 78.56 111 GLY A CA 1
ATOM 936 C C . GLY A 1 111 ? 12.446 9.046 -18.910 1.00 78.56 111 GLY A C 1
ATOM 937 O O . GLY A 1 111 ? 12.701 8.467 -17.857 1.00 78.56 111 GLY A O 1
ATOM 938 N N . TYR A 1 112 ? 11.405 9.873 -19.034 1.00 80.38 112 TYR A N 1
ATOM 939 C CA . TYR A 1 112 ? 10.492 10.187 -17.930 1.00 80.38 112 TYR A CA 1
ATOM 940 C C . TYR A 1 112 ? 9.521 9.044 -17.638 1.00 80.38 112 TYR A C 1
ATOM 942 O O . TYR A 1 112 ? 9.192 8.817 -16.478 1.00 80.38 112 TYR A O 1
ATOM 950 N N . TYR A 1 113 ? 9.113 8.296 -18.668 1.00 78.62 113 TYR A N 1
ATOM 951 C CA . TYR A 1 113 ? 8.310 7.084 -18.519 1.00 78.62 113 TYR A CA 1
ATOM 952 C C . TYR A 1 113 ? 9.015 6.062 -17.617 1.00 78.62 113 TYR A C 1
ATOM 954 O O . TYR A 1 113 ? 8.464 5.680 -16.591 1.00 78.62 113 TYR A O 1
ATOM 962 N N . ASN A 1 114 ? 10.262 5.695 -17.934 1.00 76.00 114 ASN A N 1
ATOM 963 C CA . ASN A 1 114 ? 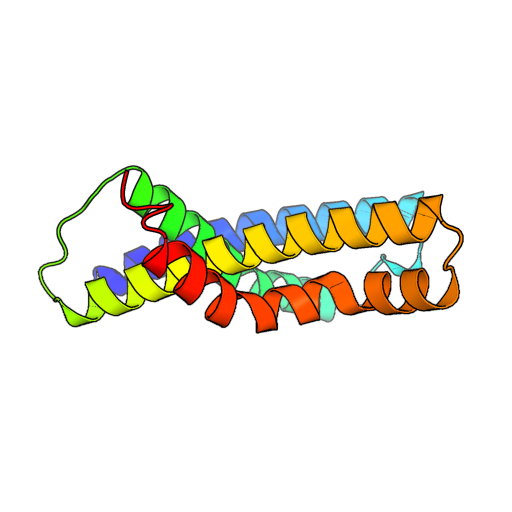11.004 4.689 -17.166 1.00 76.00 114 ASN A CA 1
ATOM 964 C C . ASN A 1 114 ? 11.270 5.127 -15.717 1.00 76.00 114 ASN A C 1
ATOM 966 O O . ASN A 1 114 ? 11.238 4.307 -14.802 1.00 76.00 114 ASN A O 1
ATOM 970 N N . LEU A 1 115 ? 11.538 6.415 -15.488 1.00 78.50 115 LEU A N 1
ATOM 971 C CA . LEU A 1 115 ? 11.703 6.944 -14.134 1.00 78.50 115 LEU A CA 1
ATOM 972 C C . LEU A 1 115 ? 10.388 6.858 -13.341 1.00 78.50 115 LEU A C 1
ATOM 974 O O . LEU A 1 115 ? 10.385 6.420 -12.193 1.00 78.50 115 LEU A O 1
ATOM 978 N N . LEU A 1 116 ? 9.278 7.277 -13.952 1.00 79.38 116 LEU A N 1
ATOM 979 C CA . LEU A 1 116 ? 7.975 7.324 -13.295 1.00 79.38 116 LEU A CA 1
ATOM 980 C C . LEU A 1 116 ? 7.417 5.922 -13.019 1.00 79.38 116 LEU A C 1
ATOM 982 O O . LEU A 1 116 ? 6.869 5.707 -11.943 1.00 79.38 116 LEU A O 1
ATOM 986 N N . ASP A 1 117 ? 7.602 4.976 -13.940 1.00 74.25 117 ASP A N 1
ATOM 987 C CA . ASP A 1 117 ? 7.156 3.581 -13.814 1.00 74.25 117 ASP A CA 1
ATOM 988 C C . ASP A 1 117 ? 7.786 2.898 -12.588 1.00 74.25 117 ASP A C 1
ATOM 990 O O . ASP A 1 117 ? 7.096 2.322 -11.747 1.00 74.25 117 ASP A O 1
ATOM 994 N N . ASN A 1 118 ? 9.093 3.099 -12.392 1.00 76.69 118 ASN A N 1
ATOM 995 C CA . ASN A 1 118 ? 9.831 2.545 -11.254 1.00 76.69 118 ASN A CA 1
ATOM 996 C C . ASN A 1 118 ? 9.447 3.162 -9.897 1.00 76.69 118 ASN A C 1
ATOM 998 O O . ASN A 1 118 ? 9.640 2.535 -8.854 1.00 76.69 118 ASN A O 1
ATOM 1002 N N . LEU A 1 119 ? 8.928 4.393 -9.886 1.00 81.31 119 LEU A N 1
ATOM 1003 C CA . LEU A 1 119 ? 8.648 5.154 -8.661 1.00 81.31 119 LEU A CA 1
ATOM 1004 C C . LEU A 1 119 ? 7.148 5.323 -8.385 1.00 81.31 119 LEU A C 1
ATOM 1006 O O . LEU A 1 119 ? 6.780 5.921 -7.371 1.00 81.31 119 LEU A O 1
ATOM 1010 N N . ILE A 1 120 ? 6.274 4.798 -9.250 1.00 78.81 120 ILE A N 1
ATOM 1011 C CA . ILE A 1 120 ? 4.841 5.122 -9.261 1.00 78.81 120 ILE A CA 1
ATOM 1012 C C . ILE A 1 120 ? 4.178 4.893 -7.898 1.00 78.81 120 ILE A C 1
ATOM 1014 O O . ILE A 1 120 ? 3.474 5.760 -7.377 1.00 78.81 120 ILE A O 1
ATOM 1018 N N . PHE A 1 121 ? 4.474 3.758 -7.263 1.00 76.56 121 PHE A N 1
ATOM 1019 C CA . PHE A 1 121 ? 3.909 3.408 -5.967 1.00 76.56 121 PHE A CA 1
ATOM 1020 C C . PHE A 1 121 ? 4.474 4.276 -4.846 1.00 76.56 121 PHE A C 1
ATOM 1022 O O . PHE A 1 121 ? 3.723 4.714 -3.981 1.00 76.56 121 PHE A O 1
ATOM 1029 N N . GLN A 1 122 ? 5.772 4.572 -4.866 1.00 80.75 122 GLN A N 1
ATOM 1030 C CA . GLN A 1 122 ? 6.437 5.373 -3.833 1.00 80.75 122 GLN A CA 1
ATOM 1031 C C . GLN A 1 122 ? 5.926 6.816 -3.854 1.00 80.75 122 GLN A C 1
ATOM 1033 O O . GLN A 1 122 ? 5.597 7.375 -2.806 1.00 80.75 122 GLN A O 1
ATOM 1038 N N . ILE A 1 123 ? 5.771 7.386 -5.052 1.00 77.56 123 ILE A N 1
ATOM 1039 C CA . ILE A 1 123 ? 5.176 8.710 -5.242 1.00 77.56 123 ILE A CA 1
ATOM 1040 C C . ILE A 1 123 ? 3.718 8.688 -4.777 1.00 77.56 123 ILE A C 1
ATOM 1042 O O . ILE A 1 123 ? 3.319 9.574 -4.027 1.00 77.56 123 ILE A O 1
ATOM 1046 N N . ALA A 1 124 ? 2.933 7.665 -5.127 1.00 77.06 124 ALA A N 1
ATOM 1047 C CA . ALA A 1 124 ? 1.552 7.553 -4.658 1.00 77.06 124 ALA A CA 1
ATOM 1048 C C . ALA A 1 124 ? 1.431 7.430 -3.127 1.00 77.06 124 ALA A C 1
ATOM 1050 O O . ALA A 1 124 ? 0.550 8.054 -2.535 1.00 77.06 124 ALA A O 1
ATOM 1051 N N . PHE A 1 125 ? 2.323 6.677 -2.473 1.00 76.50 125 PHE A N 1
ATOM 1052 C CA . PHE A 1 125 ? 2.374 6.556 -1.010 1.00 76.50 125 PHE A CA 1
ATOM 1053 C C . PHE A 1 125 ? 2.638 7.910 -0.336 1.00 76.50 125 PHE A C 1
ATOM 1055 O O . PHE A 1 125 ? 1.970 8.244 0.647 1.00 76.50 125 PHE A O 1
ATOM 1062 N N . ILE A 1 126 ? 3.580 8.696 -0.870 1.00 83.44 126 ILE A N 1
ATOM 1063 C CA . ILE A 1 126 ? 3.900 10.044 -0.370 1.00 83.44 126 ILE A CA 1
ATOM 1064 C C . ILE A 1 126 ? 2.733 11.003 -0.639 1.00 83.44 126 ILE A C 1
ATOM 1066 O O . ILE A 1 126 ? 2.343 11.775 0.238 1.00 83.44 126 ILE A O 1
ATOM 1070 N N . MET A 1 127 ? 2.140 10.921 -1.832 1.00 79.94 127 MET A N 1
ATOM 1071 C CA . MET A 1 127 ? 1.045 11.790 -2.267 1.00 79.94 127 MET A CA 1
ATOM 1072 C C . MET A 1 127 ? -0.295 11.470 -1.595 1.00 79.94 127 MET A C 1
ATOM 1074 O O . MET A 1 127 ? -1.181 12.326 -1.579 1.00 79.94 127 MET A O 1
ATOM 1078 N N . GLY A 1 128 ? -0.437 10.302 -0.962 1.00 76.69 128 GLY A N 1
ATOM 1079 C CA . GLY A 1 128 ? -1.667 9.907 -0.278 1.00 76.69 128 GLY A CA 1
ATOM 1080 C C . GLY A 1 128 ? -2.151 10.933 0.752 1.00 76.69 128 GLY A C 1
ATOM 1081 O O . GLY A 1 128 ? -3.331 11.277 0.767 1.00 76.69 128 GLY A O 1
ATOM 1082 N N . ILE A 1 129 ? -1.243 11.508 1.552 1.00 78.62 129 ILE A N 1
ATOM 1083 C CA . ILE A 1 129 ? -1.585 12.546 2.542 1.00 78.62 129 ILE A CA 1
ATOM 1084 C C . ILE A 1 129 ? -2.022 13.860 1.867 1.00 78.62 129 ILE A C 1
ATOM 1086 O O . ILE A 1 129 ? -3.156 14.280 2.104 1.00 78.62 129 ILE A O 1
ATOM 1090 N N . PRO A 1 130 ? -1.204 14.534 1.035 1.00 79.31 130 PRO A N 1
ATOM 1091 C CA . PRO A 1 130 ? -1.596 15.815 0.449 1.00 79.31 130 PRO A CA 1
ATOM 1092 C C . PRO A 1 130 ? -2.843 15.701 -0.437 1.00 79.31 130 PRO A C 1
ATOM 1094 O O . PRO A 1 130 ? -3.715 16.566 -0.362 1.00 79.31 130 PRO A O 1
ATOM 1097 N N . VAL A 1 131 ? -2.995 14.615 -1.202 1.00 80.06 131 VAL A N 1
ATOM 1098 C CA . VAL A 1 131 ? -4.191 14.397 -2.030 1.00 80.06 131 VAL A CA 1
ATOM 1099 C C . VAL A 1 131 ? -5.427 14.164 -1.163 1.00 80.06 131 VAL A C 1
ATOM 1101 O O . VAL A 1 131 ? -6.480 14.723 -1.457 1.00 80.06 131 VAL A O 1
ATOM 1104 N N . SER A 1 132 ? -5.308 13.441 -0.044 1.00 78.75 132 SER A N 1
ATOM 1105 C CA . SER A 1 132 ? -6.430 13.269 0.888 1.00 78.75 132 SER A CA 1
ATOM 1106 C C . SER A 1 132 ? -6.937 14.593 1.476 1.00 78.75 132 SER A C 1
ATOM 1108 O O . SER A 1 132 ? -8.146 14.792 1.604 1.00 78.75 132 SER A O 1
ATOM 1110 N N . ILE A 1 133 ? -6.030 15.534 1.771 1.00 81.44 133 ILE A N 1
ATOM 1111 C CA . ILE A 1 133 ? -6.373 16.870 2.278 1.00 81.44 133 ILE A CA 1
ATOM 1112 C C . ILE A 1 133 ? -7.120 17.668 1.206 1.00 81.44 133 ILE A C 1
ATOM 1114 O O . ILE A 1 133 ? -8.125 18.317 1.505 1.00 81.44 133 ILE A O 1
ATOM 1118 N N . VAL A 1 134 ? -6.654 17.601 -0.043 1.00 81.00 134 VAL A N 1
ATOM 1119 C CA . VAL A 1 134 ? -7.296 18.273 -1.180 1.00 81.00 134 VAL A CA 1
ATOM 1120 C C . VAL A 1 134 ? -8.692 17.701 -1.433 1.00 81.00 134 VAL A C 1
ATOM 1122 O O . VAL A 1 134 ? -9.649 18.469 -1.490 1.00 81.00 134 VAL A O 1
ATOM 1125 N N . LEU A 1 135 ? -8.835 16.375 -1.509 1.00 77.56 135 LEU A N 1
ATOM 1126 C CA . LEU A 1 135 ? -10.127 15.710 -1.729 1.00 77.56 135 LEU A CA 1
ATOM 1127 C C . LEU A 1 135 ? -11.144 16.049 -0.635 1.00 77.56 135 LEU A C 1
ATOM 1129 O O . LEU A 1 135 ? -12.310 16.309 -0.935 1.00 77.56 135 LEU A O 1
ATOM 1133 N N . LYS A 1 136 ? -10.692 16.118 0.621 1.00 74.62 136 LYS A N 1
ATOM 1134 C CA . LYS A 1 136 ? -11.533 16.528 1.746 1.00 74.62 136 LYS A CA 1
ATOM 1135 C C . LYS A 1 136 ? -11.961 17.994 1.647 1.00 74.62 136 LYS A C 1
ATOM 1137 O O . LYS A 1 136 ? -13.117 18.305 1.889 1.00 74.62 136 LYS A O 1
ATOM 1142 N N . LYS A 1 137 ? -11.061 18.903 1.254 1.00 81.31 137 LYS A N 1
ATOM 1143 C CA . LYS A 1 137 ? -11.397 20.327 1.057 1.00 81.31 137 LYS A CA 1
ATOM 1144 C C . LYS A 1 137 ? -12.403 20.544 -0.081 1.00 81.31 137 LYS A C 1
ATOM 1146 O O . LYS A 1 137 ? -13.129 21.532 -0.070 1.00 81.31 137 LYS A O 1
ATOM 1151 N N . LEU A 1 138 ? -12.429 19.637 -1.054 1.00 79.25 138 LEU A N 1
ATOM 1152 C CA . LEU A 1 138 ? -13.356 19.657 -2.184 1.00 79.25 138 LEU A CA 1
ATOM 1153 C C . LEU A 1 138 ? -14.706 18.980 -1.880 1.00 79.25 138 LEU A C 1
ATOM 1155 O O . LEU A 1 138 ? -15.520 18.861 -2.791 1.00 79.25 138 LEU A O 1
ATOM 1159 N N . ASN A 1 139 ? -14.946 18.525 -0.642 1.00 75.19 139 ASN A N 1
ATOM 1160 C CA . ASN A 1 139 ? -16.127 17.746 -0.240 1.00 75.19 139 ASN A CA 1
ATOM 1161 C C . ASN A 1 139 ? -16.386 16.521 -1.140 1.00 75.19 139 ASN A C 1
ATOM 1163 O O . ASN A 1 139 ? -17.520 16.075 -1.287 1.00 75.19 139 ASN A O 1
ATOM 1167 N N . PHE A 1 140 ? -15.341 15.959 -1.756 1.00 66.69 140 PHE A N 1
ATOM 1168 C CA . PHE A 1 140 ? -15.493 14.884 -2.743 1.00 66.69 140 PHE A CA 1
ATOM 1169 C C . PHE A 1 140 ? -16.013 13.573 -2.126 1.00 66.69 140 PHE A C 1
ATOM 1171 O O . PHE A 1 140 ? -16.506 12.703 -2.832 1.00 66.69 140 PHE A O 1
ATOM 1178 N N . LEU A 1 141 ? -15.873 13.428 -0.807 1.00 60.81 141 LEU A N 1
ATOM 1179 C CA . LEU A 1 141 ? -16.189 12.215 -0.048 1.00 60.81 141 LEU A CA 1
ATOM 1180 C C . LEU A 1 141 ? -17.331 12.419 0.961 1.00 60.81 141 LEU A C 1
ATOM 1182 O O . LEU A 1 141 ? -17.688 11.473 1.654 1.00 60.81 141 LEU A O 1
ATOM 1186 N N . ASP A 1 142 ? -17.874 13.638 1.045 1.00 60.41 142 ASP A N 1
ATOM 1187 C CA . ASP A 1 142 ? -18.934 14.025 1.988 1.00 60.41 142 ASP A CA 1
ATOM 1188 C C . ASP A 1 142 ? -20.328 14.127 1.314 1.00 60.41 142 ASP A C 1
ATOM 1190 O O . ASP A 1 142 ? -21.286 14.549 1.963 1.00 60.41 142 ASP A O 1
ATOM 1194 N N . ASN A 1 143 ? -20.444 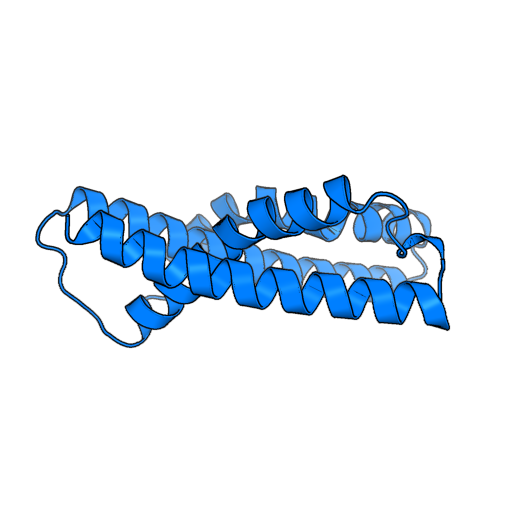13.735 0.035 1.00 45.09 143 ASN A N 1
ATOM 1195 C CA . ASN A 1 143 ? -21.699 13.615 -0.730 1.00 45.09 143 ASN A CA 1
ATOM 1196 C C . ASN A 1 143 ? -22.117 12.148 -0.872 1.00 45.09 143 ASN A C 1
ATOM 1198 O O . ASN A 1 143 ? -23.339 11.885 -0.815 1.00 45.09 143 ASN A O 1
#

=== Feature glossary ===
Feature key, reading from the visual/contextual features back to the raw sequence:

Rendered structure images. Six rendered views show the 3D structure from the faces of a cube — i.e. along ±x, ±y, ±z. Rendering representation is drawn randomly per protein from cartoon (secondary-structure ribbons), sticks (backbone bonds), or molecular surface; coloring is either N→C rainbow (blue at the N-terminus through red at the C-terminus) or one color per chain.

Contact-map, Ramachandran, and PAE plots. The contact map is a binary N×N matrix image: pixel (i, j) is dark where Cα_i and Cα_j are within 8 Å and |i−j|>4. Because the |i−j|>4 filter removes local helical contacts, off-diagonal stripes parallel to the main diagonal indicate parallel β-sheets; stripes perpendicular to it indicate antiparallel β-sheets. The Ramachandran plot scatters every residue's (φ, ψ) pair against the sterically allowed regions. The PAE heatmap renders the predicted-aligned-error matrix.

InterPro / GO / CATH / organism. Database cross-references. InterPro integrates a dozen domain/family signature databases into unified entries with residue-range hits. GO terms attach function/process/location labels with evidence codes. CATH codes position the fold in a four-level structural taxonomy. Organism is the NCBI-taxonomy species name.

Nearest PDB structures. The Foldseek neighbor list gives the closest experimentally determined structures in the PDB, ranked by structural alignment. TM-score near 1 means near-identical fold; near 0.3 means only rough topology match. This is how one finds what a novel AlphaFold prediction most resembles in the solved-structure universe.

Predicted aligned error. PAE(i, j) answers: if I align the predicted and true structures on residue i, how far off (in Å) do I expect residue j to be? A block-diagonal PAE matrix with low values on the blocks and high values off-diagonal is the signature of a multi-domain protein with confidently predicted domains but uncertain inter-domain orientation.

Solvent-accessible surface area. Accessible surface area quantifies burial. A residue with SASA near zero is packed into the hydrophobic core; one with SASA >100 Å² sits on the surface. Computed here via the Shrake–Rupley numerical algorithm with a 1.4 Å probe.

B-factor. B-factor (Debye–Waller factor) reflects atomic displacement in the crystal lattice. It is an experimental observable (units Å²), not a prediction; low values mean the atom is pinned down, high values mean it moves or is heterogeneous across the crystal.

pLDDT. For AlphaFold models, the B-factor field carries pLDDT — the model's own estimate of local accuracy on a 0–100 scale. Regions with pLDDT<50 should be treated as essentially unmodeled; they often correspond to intrinsically disordered segments.

Backbone torsions (φ/ψ). φ (phi) and ψ (psi) are the two rotatable backbone dihedrals per residue: φ is the C(i-1)–N–Cα–C torsion, ψ is the N–Cα–C–N(i+1) torsion, both in degrees on (−180°, 180°]. α-helical residues cluster near (−60°, −45°); β-strand residues near (−120°, +130°). A Ramachandran plot is simply a 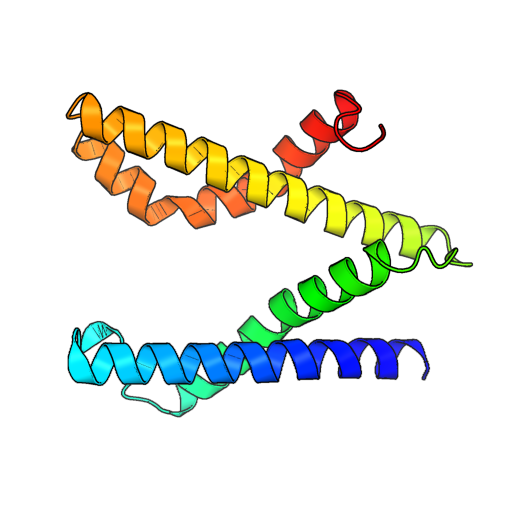scatter of (φ, ψ) for every residue.

Radius of gyration, Cα contacts, bounding box. Radius of gyration (Rg) is the root-mean-square distance of Cα atoms from their centroid — a single number for overall size and compactness. A globular domain of N residues has Rg ≈ 2.2·N^0.38 Å; an extended or disordered chain has a much larger Rg. The Cα contact count is the number of residue pairs whose Cα atoms are within 8 Å and are more than four positions apart in sequence — a standard proxy for tertiary packing density. The bounding box is the smallest axis-aligned box enclosing all Cα atoms.

Secondary structure (3-state, P-SEA). Three-state secondary structure (P-SEA) collapses the eight DSSP classes into helix (a), strand (b), and coil (c). P-SEA assigns these from Cα geometry alone — distances and angles — without requiring backbone oxygens, so it works on any Cα trace.

Secondary structure (8-state, DSSP). DSSP 8-state secondary structure assigns each residue one of H (α-helix), G (3₁₀-helix), I (π-helix), E (extended β-strand), B (isolated β-bridge), T (hydrogen-bonded turn), S (bend), or '-' (coil). The assignment is computed from backbone hydrogen-bond geometry via the Kabsch–Sander algorithm.

Foldseek 3Di. A 3Di character summarizes, for each residue, the relative orientation of the Cα frame of its nearest spatial neighbor. Because it encodes fold topology rather than chemistry, 3Di alignments detect remote structural similarity that sequence alignment misses.

mmCIF coordinates. The mmCIF block holds the 3D Cartesian coordinates of each backbone atom (N, Cα, C, O) in ångströms. mmCIF is the PDB's canonical archive format — a tagged-loop text representation of the atomic model.

Sequence. Sequence gives the chain of amino acids in standard one-letter code (A=alanine, C=cysteine, …, Y=tyrosine), read N→C. It is the only feature that is directly encoded by the gene; all structural features are derived from the folded form of this sequence.